Protein AF-A0A6I3D9J2-F1 (afdb_monomer)

Radius of gyration: 18.83 Å; Cα contacts (8 Å, |Δi|>4): 121; chains: 1; bounding box: 49×48×51 Å

Sequence (117 aa):
MKLIALSLASVLLLTGCSSLLGDESDAAACEKLATVVSAENVSIETFLPTEVAAKLRAEVAPIAAGTLATRVDDLATALEGAEVDVAGAGAAASEIGVRCALSGVNFDFSVIGNLIN

Nearest PDB structures (foldseek):
  7ega-assembly1_R  TM=2.884E-01  e=9.415E+00  Homo sapiens

Structure (mmCIF, N/CA/C/O backbone):
data_AF-A0A6I3D9J2-F1
#
_entry.id   AF-A0A6I3D9J2-F1
#
loop_
_atom_site.group_PDB
_atom_site.id
_atom_site.type_symbol
_atom_site.label_atom_id
_atom_site.label_alt_id
_atom_site.label_comp_id
_atom_site.label_asym_id
_atom_site.label_entity_id
_atom_site.label_seq_id
_atom_site.pdbx_PDB_ins_code
_atom_site.Cartn_x
_atom_site.Cartn_y
_atom_site.Cartn_z
_atom_site.occupancy
_atom_site.B_iso_or_equiv
_atom_site.auth_seq_id
_atom_site.auth_comp_id
_atom_site.auth_asym_id
_atom_site.auth_atom_id
_atom_site.pdbx_PDB_model_num
ATOM 1 N N . MET A 1 1 ? 33.915 -39.393 -28.032 1.00 39.47 1 MET A N 1
ATOM 2 C CA . MET A 1 1 ? 33.517 -38.077 -27.486 1.00 39.47 1 MET A CA 1
ATOM 3 C C . MET A 1 1 ? 32.845 -37.304 -28.608 1.00 39.47 1 MET A C 1
ATOM 5 O O . MET A 1 1 ? 33.499 -37.039 -29.606 1.00 39.47 1 MET A O 1
ATOM 9 N N . LYS A 1 2 ? 31.533 -37.068 -28.526 1.00 32.75 2 LYS A N 1
ATOM 10 C CA . LYS A 1 2 ? 30.753 -36.413 -29.586 1.00 32.75 2 LYS A CA 1
ATOM 11 C C . LYS A 1 2 ? 29.810 -35.430 -28.893 1.00 32.75 2 LYS A C 1
ATOM 13 O O . LYS A 1 2 ? 28.817 -35.846 -28.311 1.00 32.75 2 LYS A O 1
ATOM 18 N N . LEU A 1 3 ? 30.215 -34.163 -28.839 1.00 37.06 3 LEU A N 1
ATOM 19 C CA . LEU A 1 3 ? 29.433 -33.080 -28.246 1.00 37.06 3 LEU A CA 1
ATOM 20 C C . LEU A 1 3 ? 28.406 -32.624 -29.283 1.00 37.06 3 LEU A C 1
ATOM 22 O O . LEU A 1 3 ? 28.766 -32.090 -30.329 1.00 37.06 3 LEU A O 1
ATOM 26 N N . ILE A 1 4 ? 27.136 -32.900 -29.006 1.00 50.66 4 ILE A N 1
ATOM 27 C CA . ILE A 1 4 ? 25.999 -32.388 -29.766 1.00 50.66 4 ILE A CA 1
ATOM 28 C C . ILE A 1 4 ? 25.688 -31.016 -29.170 1.00 50.66 4 ILE A C 1
ATOM 30 O O . ILE A 1 4 ? 25.142 -30.920 -28.074 1.00 50.66 4 ILE A O 1
ATOM 34 N N . ALA A 1 5 ? 26.087 -29.957 -29.868 1.00 47.09 5 ALA A N 1
ATOM 35 C CA . ALA A 1 5 ? 25.671 -28.600 -29.551 1.00 47.09 5 ALA A CA 1
ATOM 36 C C . ALA A 1 5 ? 24.228 -28.414 -30.041 1.00 47.09 5 ALA A C 1
ATOM 38 O O . ALA A 1 5 ? 23.990 -28.226 -31.233 1.00 47.09 5 ALA A O 1
ATOM 39 N N . LEU A 1 6 ? 23.257 -28.507 -29.130 1.00 43.09 6 LEU A N 1
ATOM 40 C CA . LEU A 1 6 ? 21.903 -28.022 -29.381 1.00 43.09 6 LEU A CA 1
ATOM 41 C C . LEU A 1 6 ? 21.911 -26.492 -29.272 1.00 43.09 6 LEU A C 1
ATOM 43 O O . LEU A 1 6 ? 21.810 -25.941 -28.180 1.00 43.09 6 LEU A O 1
ATOM 47 N N . SER A 1 7 ? 22.032 -25.802 -30.405 1.00 43.81 7 SER A N 1
ATOM 48 C CA . SER A 1 7 ? 21.720 -24.376 -30.502 1.00 43.81 7 SER A CA 1
ATOM 49 C C . SER A 1 7 ? 20.207 -24.208 -30.663 1.00 43.81 7 SER A C 1
ATOM 51 O O . SER A 1 7 ? 19.682 -24.172 -31.776 1.00 43.81 7 SER A O 1
ATOM 53 N N . LEU A 1 8 ? 19.497 -24.143 -29.541 1.00 50.12 8 LEU A N 1
ATOM 54 C CA . LEU A 1 8 ? 18.105 -23.713 -29.469 1.00 50.12 8 LEU A CA 1
ATOM 55 C C . LEU A 1 8 ? 18.062 -22.418 -28.669 1.00 50.12 8 LEU A C 1
ATOM 57 O O . LEU A 1 8 ? 18.241 -22.451 -27.459 1.00 50.12 8 LEU A O 1
ATOM 61 N N . ALA A 1 9 ? 17.837 -21.304 -29.357 1.00 47.78 9 ALA A N 1
ATOM 62 C CA . ALA A 1 9 ? 16.879 -20.280 -28.945 1.00 47.78 9 ALA A CA 1
ATOM 63 C C . ALA A 1 9 ? 16.965 -19.115 -29.931 1.00 47.78 9 ALA A C 1
ATOM 65 O O . ALA A 1 9 ? 17.734 -18.168 -29.779 1.00 47.78 9 ALA A O 1
ATOM 66 N N . SER A 1 10 ? 16.134 -19.199 -30.962 1.00 47.56 10 SER A N 1
ATOM 67 C CA . SER A 1 10 ? 15.561 -18.016 -31.577 1.00 47.56 10 SER A CA 1
ATOM 68 C C . SER A 1 10 ? 14.797 -17.245 -30.496 1.00 47.56 10 SER A C 1
ATOM 70 O O . SER A 1 10 ? 13.761 -17.713 -30.037 1.00 47.56 10 SER A O 1
ATOM 72 N N . VAL A 1 11 ? 15.290 -16.072 -30.104 1.00 51.47 11 VAL A N 1
ATOM 73 C CA . VAL A 1 11 ? 14.467 -15.030 -29.478 1.00 51.47 11 VAL A CA 1
ATOM 74 C C . VAL A 1 11 ? 14.581 -13.796 -30.363 1.00 51.47 11 VAL A C 1
ATOM 76 O O . VAL A 1 11 ? 15.396 -12.903 -30.160 1.00 51.47 11 VAL A O 1
ATOM 79 N N . LEU A 1 12 ? 13.783 -13.816 -31.431 1.00 50.91 12 LEU A N 1
ATOM 80 C CA . LEU A 1 12 ? 13.185 -12.589 -31.940 1.00 50.91 12 LEU A CA 1
ATOM 81 C C . LEU A 1 12 ? 12.254 -12.032 -30.850 1.00 50.91 12 LEU A C 1
ATOM 83 O O . LEU A 1 12 ? 11.617 -12.826 -30.161 1.00 50.91 12 LEU A O 1
ATOM 87 N N . LEU A 1 13 ? 12.099 -10.698 -30.820 1.00 46.75 13 LEU A N 1
ATOM 88 C CA . LEU A 1 13 ? 11.242 -9.884 -29.929 1.00 46.75 13 LEU A CA 1
ATOM 89 C C . LEU A 1 13 ? 11.966 -9.582 -28.596 1.00 46.75 13 LEU A C 1
ATOM 91 O O . LEU A 1 13 ? 12.281 -10.491 -27.851 1.00 46.75 13 LEU A O 1
ATOM 95 N N . LEU A 1 14 ? 12.317 -8.356 -28.208 1.00 48.97 14 LEU A N 1
ATOM 96 C CA . LEU A 1 14 ? 11.535 -7.123 -28.214 1.00 48.97 14 LEU A CA 1
ATOM 97 C C . LEU A 1 14 ? 12.457 -5.902 -28.436 1.00 48.97 14 LEU A C 1
ATOM 99 O O . LEU A 1 14 ? 13.060 -5.368 -27.506 1.00 48.97 14 LEU A O 1
ATOM 103 N N . THR A 1 15 ? 12.488 -5.363 -29.652 1.00 48.88 15 THR A N 1
ATOM 104 C CA . THR A 1 15 ? 12.708 -3.923 -29.848 1.00 48.88 15 THR A CA 1
ATOM 105 C C . THR A 1 15 ? 11.433 -3.199 -29.416 1.00 48.88 15 THR A C 1
ATOM 107 O O . THR A 1 15 ? 10.560 -2.914 -30.229 1.00 48.88 15 THR A O 1
ATOM 110 N N . GLY A 1 16 ? 11.299 -2.998 -28.107 1.00 43.97 16 GLY A N 1
ATOM 111 C CA . GLY A 1 16 ? 10.187 -2.286 -27.469 1.00 43.97 16 GLY A CA 1
ATOM 112 C C . GLY A 1 16 ? 10.548 -1.747 -26.083 1.00 43.97 16 GLY A C 1
ATOM 113 O O . GLY A 1 16 ? 9.669 -1.424 -25.295 1.00 43.97 16 GLY A O 1
ATOM 114 N N . CYS A 1 17 ? 11.843 -1.655 -25.766 1.00 52.88 17 CYS A N 1
ATOM 115 C CA . CYS A 1 17 ? 12.352 -1.203 -24.472 1.00 52.88 17 CYS A CA 1
ATOM 116 C C . CYS A 1 17 ? 12.344 0.338 -24.381 1.00 52.88 17 CYS A C 1
ATOM 118 O O . CYS A 1 17 ? 13.373 0.981 -24.200 1.00 52.88 17 CYS A O 1
ATOM 120 N N . SER A 1 18 ? 11.185 0.956 -24.604 1.00 40.56 18 SER A N 1
ATOM 121 C CA . SER A 1 18 ? 10.984 2.402 -24.408 1.00 40.56 18 SER A CA 1
ATOM 122 C C . SER A 1 18 ? 9.801 2.708 -23.487 1.00 40.56 18 SER A C 1
ATOM 124 O O . SER A 1 18 ? 9.302 3.827 -23.476 1.00 40.56 18 SER A O 1
ATOM 126 N N . SER A 1 19 ? 9.381 1.733 -22.673 1.00 44.91 19 SER A N 1
ATOM 127 C CA . SER A 1 19 ? 8.363 1.929 -21.625 1.00 44.91 19 SER A CA 1
ATOM 128 C C . SER A 1 19 ? 8.811 1.488 -20.222 1.00 44.91 19 SER A C 1
ATOM 130 O O . SER A 1 19 ? 8.064 1.669 -19.273 1.00 44.91 19 SER A O 1
ATOM 132 N N . LEU A 1 20 ? 10.048 1.000 -20.066 1.00 47.94 20 LEU A N 1
ATOM 133 C CA . LEU A 1 20 ? 10.622 0.483 -18.808 1.00 47.94 20 LEU A CA 1
ATOM 134 C C . LEU A 1 20 ? 11.163 1.568 -17.852 1.00 47.94 20 LEU A C 1
ATOM 136 O O . LEU A 1 20 ? 11.849 1.260 -16.890 1.00 47.94 20 LEU A O 1
ATOM 140 N N . LEU A 1 21 ? 10.862 2.849 -18.088 1.00 45.78 21 LEU A N 1
ATOM 141 C CA . LEU A 1 21 ? 11.171 3.917 -17.121 1.00 45.78 21 LEU A CA 1
ATOM 142 C C . LEU A 1 21 ? 10.166 3.962 -15.952 1.00 45.78 21 LEU A C 1
ATOM 144 O O . LEU A 1 21 ? 10.386 4.701 -14.998 1.00 45.78 21 LEU A O 1
ATOM 148 N N . GLY A 1 22 ? 9.081 3.176 -16.015 1.00 49.69 22 GLY A N 1
ATOM 149 C CA . GLY A 1 22 ? 8.203 2.918 -14.868 1.00 49.69 22 GLY A CA 1
ATOM 150 C C . GLY A 1 22 ? 8.769 1.880 -13.890 1.00 49.69 22 GLY A C 1
ATOM 151 O O . GLY A 1 22 ? 8.520 1.983 -12.697 1.00 49.69 22 GLY A O 1
ATOM 152 N N . ASP A 1 23 ? 9.592 0.938 -14.364 1.00 57.00 23 ASP A N 1
ATOM 153 C CA . ASP A 1 23 ? 10.014 -0.238 -13.589 1.00 57.00 23 ASP A CA 1
ATOM 154 C C . ASP A 1 23 ? 10.960 0.066 -12.421 1.00 57.00 23 ASP A C 1
ATOM 156 O O . ASP A 1 23 ? 10.817 -0.537 -11.362 1.00 57.00 23 ASP A O 1
ATOM 160 N N . GLU A 1 24 ? 11.907 1.001 -12.563 1.00 57.22 24 GLU A N 1
ATOM 161 C CA . GLU A 1 24 ? 12.811 1.340 -11.448 1.00 57.22 24 GLU A CA 1
ATOM 162 C C . GLU A 1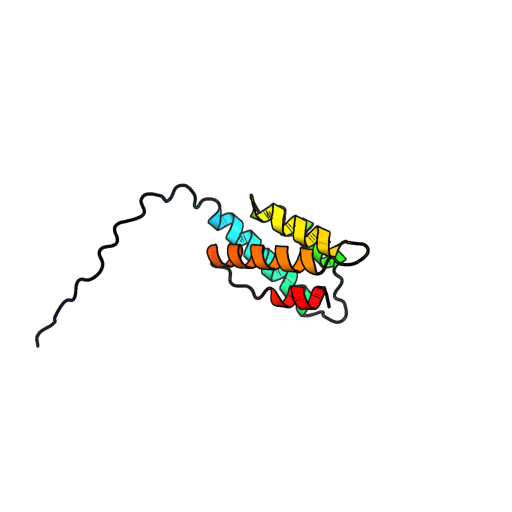 24 ? 12.089 2.121 -10.338 1.00 57.22 24 GLU A C 1
ATOM 164 O O . GLU A 1 24 ? 12.325 1.875 -9.154 1.00 57.22 24 GLU A O 1
ATOM 169 N N . SER A 1 25 ? 11.180 3.037 -10.700 1.00 63.59 25 SER A N 1
ATOM 170 C CA . SER A 1 25 ? 10.394 3.797 -9.713 1.00 63.59 25 SER A CA 1
ATOM 171 C C . SER A 1 25 ? 9.359 2.904 -9.025 1.00 63.59 25 SER A C 1
ATOM 173 O O . SER A 1 25 ? 9.143 3.031 -7.818 1.00 63.59 25 SER A O 1
ATOM 175 N N . ASP A 1 26 ? 8.760 1.970 -9.770 1.00 74.69 26 ASP A N 1
ATOM 176 C CA . ASP A 1 26 ? 7.813 1.000 -9.229 1.00 74.69 26 ASP A CA 1
ATOM 177 C C . ASP A 1 26 ? 8.507 -0.012 -8.310 1.00 74.69 26 ASP A C 1
ATOM 179 O O . ASP A 1 26 ? 7.971 -0.309 -7.245 1.00 74.69 26 ASP A O 1
ATOM 183 N N . ALA A 1 27 ? 9.724 -0.466 -8.634 1.00 82.19 27 ALA A N 1
ATOM 184 C CA . ALA A 1 27 ? 10.505 -1.334 -7.753 1.00 82.19 27 ALA A CA 1
ATOM 185 C C . ALA A 1 27 ? 10.778 -0.668 -6.394 1.00 82.19 27 ALA A C 1
ATOM 187 O O . ALA A 1 27 ? 10.431 -1.236 -5.359 1.00 82.19 27 ALA A O 1
ATOM 188 N N . ALA A 1 28 ? 11.296 0.565 -6.383 1.00 86.88 28 ALA A N 1
ATOM 189 C CA . ALA A 1 28 ? 11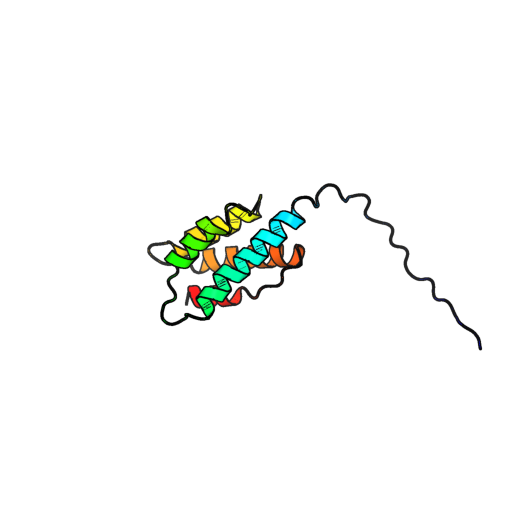.585 1.286 -5.140 1.00 86.88 28 ALA A CA 1
ATOM 190 C C . ALA A 1 28 ? 10.317 1.546 -4.302 1.00 86.88 28 ALA A C 1
ATOM 192 O O . ALA A 1 28 ? 10.317 1.381 -3.077 1.00 86.88 28 ALA A O 1
ATOM 193 N N . ALA A 1 29 ? 9.211 1.919 -4.952 1.00 89.12 29 ALA A N 1
ATOM 194 C CA . ALA A 1 29 ? 7.924 2.098 -4.288 1.00 89.12 29 ALA A CA 1
ATOM 195 C C . ALA A 1 29 ? 7.380 0.779 -3.717 1.00 89.12 29 ALA A C 1
ATOM 197 O O . ALA A 1 29 ? 6.873 0.753 -2.595 1.00 89.12 29 ALA A O 1
ATOM 198 N N . CYS A 1 30 ? 7.532 -0.328 -4.440 1.00 88.38 30 CYS A N 1
ATOM 199 C CA . CYS A 1 30 ? 7.134 -1.658 -3.994 1.00 88.38 30 CYS A CA 1
ATOM 200 C C . CYS A 1 30 ? 7.990 -2.189 -2.837 1.00 88.38 30 CYS A C 1
ATOM 202 O O . CYS A 1 30 ? 7.444 -2.763 -1.894 1.00 88.38 30 CYS A O 1
ATOM 204 N N . GLU A 1 31 ? 9.305 -1.964 -2.844 1.00 88.12 31 GLU A N 1
ATOM 205 C CA . GLU A 1 31 ? 10.182 -2.293 -1.711 1.00 88.12 31 GLU A CA 1
ATOM 206 C C . GLU A 1 31 ? 9.792 -1.497 -0.460 1.00 88.12 31 GLU A C 1
ATOM 208 O O . GLU A 1 31 ? 9.731 -2.028 0.659 1.00 88.12 31 GLU A O 1
ATOM 213 N N . LYS A 1 32 ? 9.471 -0.213 -0.646 1.00 89.88 32 LYS A N 1
ATOM 214 C CA . LYS A 1 32 ? 9.037 0.645 0.452 1.00 89.88 32 LYS A CA 1
ATOM 215 C C . LYS A 1 32 ? 7.677 0.223 0.999 1.00 89.88 32 LYS A C 1
ATOM 217 O O . LYS A 1 32 ? 7.506 0.161 2.215 1.00 89.88 32 LYS A O 1
ATOM 222 N N . LEU A 1 33 ? 6.747 -0.132 0.120 1.00 87.62 33 LEU A N 1
ATOM 223 C CA . LEU A 1 33 ? 5.448 -0.683 0.482 1.00 87.62 33 LEU A CA 1
ATOM 224 C C . LEU A 1 33 ? 5.582 -1.977 1.290 1.00 87.62 33 LEU A C 1
ATOM 226 O O . LEU A 1 33 ? 4.981 -2.092 2.357 1.00 87.62 33 LEU A O 1
ATOM 230 N N . ALA A 1 34 ? 6.414 -2.912 0.830 1.00 83.81 34 ALA A N 1
ATOM 231 C CA . ALA A 1 34 ? 6.699 -4.150 1.549 1.00 83.81 34 ALA A CA 1
ATOM 232 C C . ALA A 1 34 ? 7.263 -3.866 2.949 1.00 83.81 34 ALA A C 1
ATOM 234 O O . ALA A 1 34 ? 6.879 -4.521 3.917 1.00 83.81 34 ALA A O 1
ATOM 235 N N . THR A 1 35 ? 8.122 -2.850 3.078 1.00 85.00 35 THR A N 1
ATOM 236 C CA . THR A 1 35 ? 8.675 -2.417 4.370 1.00 85.00 35 THR A CA 1
ATOM 237 C C . THR A 1 35 ? 7.592 -1.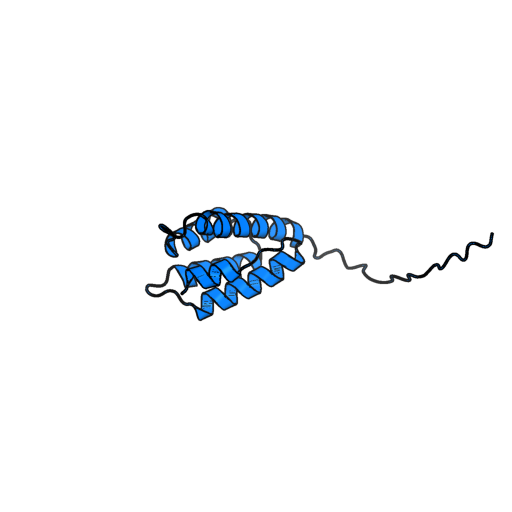872 5.301 1.00 85.00 35 THR A C 1
ATOM 239 O O . THR A 1 35 ? 7.534 -2.291 6.455 1.00 85.00 35 THR A O 1
ATOM 242 N N . VAL A 1 36 ? 6.727 -0.974 4.814 1.00 84.19 36 VAL A N 1
ATOM 243 C CA . VAL A 1 36 ? 5.629 -0.389 5.606 1.00 84.19 36 VAL A CA 1
ATOM 244 C C . VAL A 1 36 ? 4.689 -1.484 6.102 1.00 84.19 36 VAL A C 1
ATOM 246 O O . VAL A 1 36 ? 4.404 -1.546 7.291 1.00 84.19 36 VAL A O 1
ATOM 249 N N . VAL A 1 37 ? 4.266 -2.397 5.226 1.00 78.12 37 VAL A N 1
ATOM 250 C CA . VAL A 1 37 ? 3.326 -3.464 5.602 1.00 78.12 37 VAL A CA 1
ATOM 251 C C . VAL A 1 37 ? 3.987 -4.511 6.515 1.00 78.12 37 VAL A C 1
ATOM 253 O O . VAL A 1 37 ? 3.354 -5.000 7.449 1.00 78.12 37 VAL A O 1
ATOM 256 N N . SER A 1 38 ? 5.269 -4.836 6.306 1.00 75.56 38 SER A N 1
ATOM 257 C CA . SER A 1 38 ? 5.994 -5.812 7.140 1.00 75.56 38 SER A CA 1
ATOM 258 C C . SER A 1 38 ? 6.319 -5.298 8.537 1.00 75.56 38 SER A C 1
ATOM 260 O O . SER A 1 38 ? 6.235 -6.066 9.491 1.00 75.56 38 SER A O 1
ATOM 262 N N . ALA A 1 39 ? 6.727 -4.030 8.665 1.00 69.19 39 ALA A N 1
ATOM 263 C CA . ALA A 1 39 ? 7.080 -3.440 9.955 1.00 69.19 39 ALA A CA 1
ATOM 264 C C . ALA A 1 39 ? 5.885 -3.464 10.912 1.00 69.19 39 ALA A C 1
ATOM 266 O O . ALA A 1 39 ? 6.032 -3.800 12.083 1.00 69.19 39 ALA A O 1
ATOM 267 N N . GLU A 1 40 ? 4.699 -3.191 10.378 1.00 64.44 40 GLU A N 1
ATOM 268 C CA . GLU A 1 40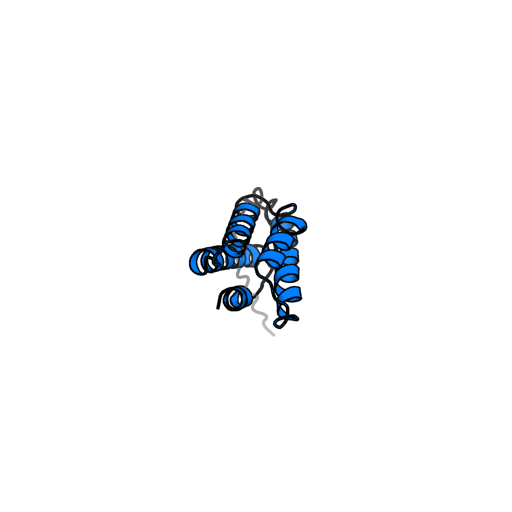 ? 3.462 -3.225 11.145 1.00 64.44 40 GLU A CA 1
ATOM 269 C C . GLU A 1 40 ? 3.069 -4.668 11.490 1.00 64.44 40 GLU A C 1
ATOM 271 O O . GLU A 1 40 ? 2.650 -4.936 12.610 1.00 64.44 40 GLU A O 1
ATOM 276 N N . ASN A 1 41 ? 3.316 -5.643 10.604 1.00 55.88 41 ASN A N 1
ATOM 277 C CA . ASN A 1 41 ? 3.008 -7.060 10.861 1.00 55.88 41 ASN A CA 1
ATOM 278 C C . ASN A 1 41 ? 3.809 -7.682 12.017 1.00 55.88 41 ASN A C 1
ATOM 280 O O . ASN A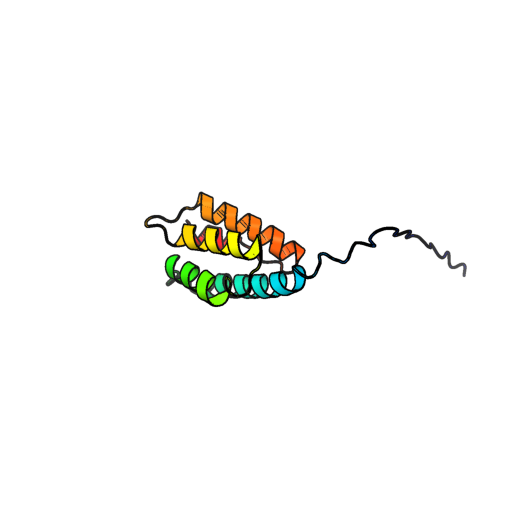 1 41 ? 3.426 -8.715 12.554 1.00 55.88 41 ASN A O 1
ATOM 284 N N . VAL A 1 42 ? 4.933 -7.086 12.413 1.00 52.75 42 VAL A N 1
ATOM 285 C CA . VAL A 1 42 ? 5.680 -7.520 13.607 1.00 52.75 42 VAL A CA 1
ATOM 286 C C . VAL A 1 42 ? 4.998 -7.030 14.895 1.00 52.75 42 VAL A C 1
ATOM 288 O O . VAL A 1 42 ? 5.192 -7.609 15.962 1.00 52.75 42 VAL A O 1
ATOM 291 N N . SER A 1 43 ? 4.142 -6.016 14.787 1.00 54.38 43 SER A N 1
ATOM 292 C CA . SER A 1 43 ? 3.488 -5.302 15.882 1.00 54.38 43 SER A CA 1
ATOM 293 C C . SER A 1 43 ? 1.969 -5.520 15.892 1.00 54.38 43 SER A C 1
ATOM 295 O O . SER A 1 43 ? 1.216 -4.589 16.157 1.00 54.38 43 SER A O 1
ATOM 297 N N . ILE A 1 44 ? 1.510 -6.757 15.649 1.00 50.94 44 ILE A N 1
ATOM 298 C CA . ILE A 1 44 ? 0.080 -7.145 15.583 1.00 50.94 44 ILE A CA 1
ATOM 299 C C . ILE A 1 44 ? -0.733 -6.653 16.803 1.00 50.94 44 ILE A C 1
ATOM 301 O O . ILE A 1 44 ? -1.911 -6.343 16.668 1.00 50.94 44 ILE A O 1
ATOM 305 N N . GLU A 1 45 ? -0.117 -6.508 17.982 1.00 53.88 45 GLU A N 1
ATOM 306 C CA . GLU A 1 45 ? -0.783 -5.990 19.194 1.00 53.88 45 GLU A CA 1
ATOM 307 C C . GLU A 1 45 ? -1.029 -4.465 19.202 1.00 53.88 45 GLU A C 1
ATOM 309 O O . GLU A 1 45 ? -1.851 -3.985 19.979 1.00 53.88 45 GLU A O 1
ATOM 314 N N . THR A 1 46 ? -0.352 -3.692 18.349 1.00 57.03 46 THR A N 1
ATOM 315 C CA . THR A 1 46 ? -0.495 -2.224 18.218 1.00 57.03 46 THR A CA 1
ATOM 316 C C . THR A 1 46 ? -0.856 -1.795 16.798 1.00 57.03 46 THR A C 1
ATOM 318 O O . THR A 1 46 ? -0.724 -0.630 16.446 1.00 57.03 46 THR A O 1
ATOM 321 N N . PHE A 1 47 ? -1.285 -2.741 15.973 1.00 64.81 47 PHE A N 1
ATOM 322 C CA . PHE A 1 47 ? -1.491 -2.536 14.552 1.00 64.81 47 PHE A CA 1
ATOM 323 C C . PHE A 1 47 ? -2.727 -1.648 14.300 1.00 64.81 47 PHE A C 1
ATOM 325 O O . PHE A 1 47 ? -3.857 -2.081 14.531 1.00 64.81 47 PHE A O 1
ATOM 332 N N . LEU A 1 48 ? -2.536 -0.417 13.803 1.00 77.00 48 LEU A N 1
ATOM 333 C CA . LEU A 1 48 ? -3.619 0.529 13.491 1.00 77.00 48 LEU A CA 1
ATOM 334 C C . LEU A 1 48 ? -3.729 0.780 11.971 1.00 77.00 48 LEU A C 1
ATOM 336 O O . LEU A 1 48 ? -2.817 1.365 11.382 1.00 77.00 48 LEU A O 1
ATOM 340 N N . PRO A 1 49 ? -4.855 0.421 11.316 1.00 79.44 49 PRO A N 1
ATOM 341 C CA . PRO A 1 49 ? -5.067 0.643 9.877 1.00 79.44 49 PRO A CA 1
ATOM 342 C C . PRO A 1 49 ? -4.820 2.088 9.419 1.00 79.44 49 PRO A C 1
ATOM 344 O O . PRO A 1 49 ? -4.242 2.325 8.358 1.00 79.44 49 PRO A O 1
ATOM 347 N N . THR A 1 50 ? -5.177 3.062 10.256 1.00 84.25 50 THR A N 1
ATOM 348 C CA . THR A 1 50 ? -4.967 4.493 10.003 1.00 84.25 50 THR A CA 1
ATOM 349 C C . THR A 1 50 ? -3.492 4.902 10.023 1.00 84.25 50 THR A C 1
ATOM 351 O O . THR A 1 50 ? -3.091 5.777 9.257 1.00 84.25 50 THR A O 1
ATOM 354 N N . GLU A 1 51 ? -2.654 4.263 10.842 1.00 84.44 51 GLU A N 1
ATOM 355 C CA . GLU A 1 51 ? -1.205 4.505 10.844 1.00 84.44 51 GLU A CA 1
ATOM 356 C C . GLU A 1 51 ? -0.550 3.929 9.588 1.00 84.44 51 GLU A C 1
ATOM 358 O O . GLU A 1 51 ? 0.314 4.573 8.986 1.00 84.44 51 GLU A O 1
ATOM 363 N N . VAL A 1 52 ? -1.012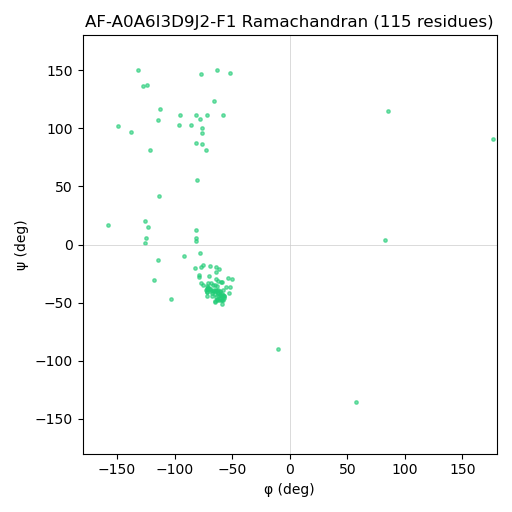 2.759 9.134 1.00 84.56 52 VAL A N 1
ATOM 364 C CA . VAL A 1 52 ? -0.571 2.170 7.862 1.00 84.56 52 VAL A CA 1
ATOM 365 C C . VAL A 1 52 ? -0.934 3.086 6.704 1.00 84.56 52 VAL A C 1
ATOM 367 O O . VAL A 1 52 ? -0.068 3.414 5.898 1.00 84.56 52 VAL A O 1
ATOM 370 N N . ALA A 1 53 ? -2.172 3.574 6.648 1.00 88.38 53 ALA A N 1
ATOM 371 C CA . ALA A 1 53 ? -2.598 4.524 5.627 1.00 88.38 53 ALA A CA 1
ATOM 372 C C . ALA A 1 53 ? -1.756 5.810 5.620 1.00 88.38 53 ALA A C 1
ATOM 374 O O . ALA A 1 53 ? -1.318 6.266 4.558 1.00 88.38 53 ALA A O 1
ATOM 375 N N . ALA A 1 54 ? -1.457 6.358 6.802 1.00 89.00 54 ALA A N 1
ATOM 376 C CA . ALA A 1 54 ? -0.596 7.528 6.932 1.00 89.00 54 ALA A CA 1
ATOM 377 C C . ALA A 1 54 ? 0.817 7.258 6.386 1.00 89.00 54 ALA A C 1
ATOM 379 O O . ALA A 1 54 ? 1.350 8.074 5.631 1.00 89.00 54 ALA A O 1
ATOM 380 N N . LYS A 1 55 ? 1.409 6.097 6.697 1.00 88.88 55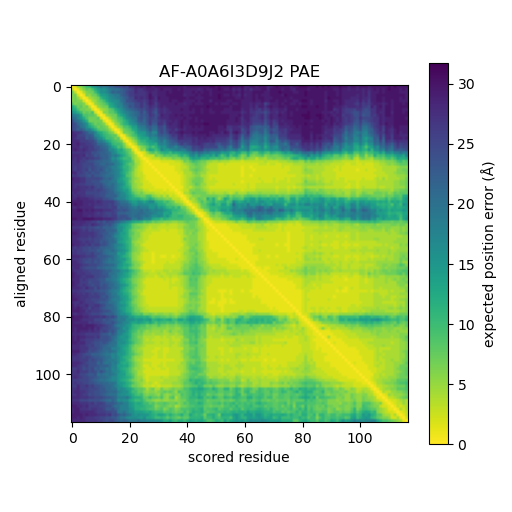 LYS A N 1
ATOM 381 C CA . LYS A 1 55 ? 2.724 5.687 6.174 1.00 88.88 55 LYS A CA 1
ATOM 382 C C . LYS A 1 55 ? 2.705 5.433 4.671 1.00 88.88 55 LYS A C 1
ATOM 384 O O . LYS A 1 55 ? 3.627 5.854 3.978 1.00 88.88 55 LYS A O 1
ATOM 389 N N . LEU A 1 56 ? 1.650 4.820 4.136 1.00 89.25 56 LEU A N 1
ATOM 390 C CA . LEU A 1 56 ? 1.483 4.640 2.691 1.00 89.25 56 LEU A CA 1
ATOM 391 C C . LEU A 1 56 ? 1.528 5.988 1.961 1.00 89.25 56 LEU A C 1
ATOM 393 O O . LEU A 1 56 ? 2.253 6.130 0.974 1.00 89.25 56 LEU A O 1
ATOM 397 N N . ARG A 1 57 ? 0.837 7.010 2.478 1.00 90.75 57 ARG A N 1
ATOM 398 C CA . ARG A 1 57 ? 0.853 8.350 1.870 1.00 90.75 57 ARG A CA 1
ATOM 399 C C . ARG A 1 57 ? 2.138 9.130 2.114 1.00 90.75 57 ARG A C 1
ATOM 401 O O . ARG A 1 57 ? 2.556 9.883 1.240 1.00 90.75 57 ARG A O 1
ATOM 408 N N . ALA A 1 58 ? 2.762 8.971 3.276 1.00 90.00 58 ALA A N 1
ATOM 409 C CA . ALA A 1 58 ? 3.988 9.691 3.605 1.00 90.00 58 ALA A CA 1
ATOM 410 C C . ALA A 1 58 ? 5.227 9.096 2.923 1.00 90.00 58 ALA A C 1
ATOM 412 O O . ALA A 1 58 ? 6.157 9.830 2.596 1.00 90.00 58 ALA A O 1
ATOM 413 N N . GLU A 1 59 ? 5.255 7.778 2.722 1.00 90.50 59 GLU A N 1
ATOM 414 C CA . GLU A 1 59 ? 6.479 7.060 2.368 1.00 90.50 59 GLU A CA 1
ATOM 415 C C . GLU A 1 59 ? 6.425 6.370 1.002 1.00 90.50 59 GLU A C 1
ATOM 417 O O . GLU A 1 59 ? 7.465 6.250 0.358 1.00 90.50 59 GLU A O 1
ATOM 422 N N . VAL A 1 60 ? 5.249 5.924 0.545 1.00 89.50 60 VAL A N 1
ATOM 423 C CA . VAL A 1 60 ? 5.104 5.170 -0.715 1.00 89.50 60 VAL A CA 1
ATOM 424 C C . VAL A 1 60 ? 4.547 6.055 -1.829 1.00 89.50 60 VAL A C 1
ATOM 426 O O . VAL A 1 60 ? 5.106 6.095 -2.923 1.00 89.50 60 VAL A O 1
ATOM 429 N N . ALA A 1 61 ? 3.484 6.818 -1.560 1.00 88.75 61 ALA A N 1
ATOM 430 C CA . ALA A 1 61 ? 2.859 7.694 -2.554 1.00 88.75 61 ALA A CA 1
ATOM 431 C C . ALA A 1 61 ? 3.815 8.718 -3.212 1.00 88.75 61 ALA A C 1
ATOM 433 O O . ALA A 1 61 ? 3.678 8.930 -4.415 1.00 88.75 61 ALA A O 1
ATOM 434 N N . PRO A 1 62 ? 4.807 9.318 -2.516 1.00 89.88 62 PRO A N 1
ATOM 435 C CA . PRO A 1 62 ? 5.718 10.288 -3.133 1.00 89.88 62 PRO A CA 1
ATOM 436 C C . PRO A 1 62 ? 6.694 9.688 -4.153 1.00 89.88 62 PRO A C 1
ATOM 438 O O . PRO A 1 62 ? 7.288 10.432 -4.930 1.00 89.88 62 PRO A O 1
ATOM 441 N N . ILE A 1 63 ? 6.897 8.368 -4.116 1.00 87.81 63 ILE A N 1
ATOM 442 C CA . ILE A 1 63 ? 7.854 7.645 -4.971 1.00 87.81 63 ILE A CA 1
ATOM 443 C C . ILE A 1 63 ? 7.170 6.687 -5.957 1.00 87.81 63 ILE A C 1
ATOM 445 O O . ILE A 1 63 ? 7.800 6.224 -6.906 1.00 87.81 63 ILE A O 1
ATOM 449 N N . ALA A 1 64 ? 5.882 6.407 -5.755 1.00 86.88 64 ALA A N 1
ATOM 450 C CA . ALA A 1 64 ? 5.046 5.654 -6.678 1.00 86.88 64 ALA A CA 1
ATOM 451 C C . ALA A 1 64 ? 4.611 6.521 -7.873 1.00 86.88 64 ALA A C 1
ATOM 453 O O . ALA A 1 64 ? 4.340 7.713 -7.724 1.00 86.88 64 ALA A O 1
ATOM 454 N N . ALA A 1 65 ? 4.467 5.920 -9.057 1.00 83.12 65 ALA A N 1
ATOM 455 C CA . ALA A 1 65 ? 4.056 6.632 -10.268 1.00 83.12 65 ALA A CA 1
ATOM 456 C C . ALA A 1 65 ? 2.930 5.913 -11.023 1.00 83.12 65 ALA A C 1
ATOM 458 O O . ALA A 1 65 ? 2.810 4.693 -10.995 1.00 83.12 65 ALA A O 1
ATOM 459 N N . GLY A 1 66 ? 2.084 6.671 -11.725 1.00 85.38 66 GLY A N 1
ATOM 460 C CA . GLY A 1 66 ? 0.992 6.107 -12.524 1.00 85.38 66 GLY A CA 1
ATOM 461 C C . GLY A 1 66 ? 0.037 5.239 -11.695 1.00 85.38 66 GLY A C 1
ATOM 462 O O . GLY A 1 66 ? -0.348 5.608 -10.584 1.00 85.38 66 GLY A O 1
ATOM 463 N N . THR A 1 67 ? -0.330 4.070 -12.226 1.00 85.12 67 THR A N 1
ATOM 464 C CA . THR A 1 67 ? -1.248 3.123 -11.569 1.00 85.12 67 THR A CA 1
ATOM 465 C C . THR A 1 67 ? -0.717 2.666 -10.202 1.00 85.12 67 THR A C 1
ATOM 467 O O . THR A 1 67 ? -1.517 2.452 -9.290 1.00 85.12 67 THR A O 1
ATOM 470 N N . LEU A 1 68 ? 0.622 2.579 -10.054 1.00 85.62 68 LEU A N 1
ATOM 471 C CA . LEU A 1 68 ? 1.395 2.843 -8.826 1.00 85.62 68 LEU A CA 1
ATOM 472 C C . LEU A 1 68 ? 0.668 3.492 -7.653 1.00 85.62 68 LEU A C 1
ATOM 474 O O . LEU A 1 68 ? 0.088 2.854 -6.774 1.00 85.62 68 LEU A O 1
ATOM 478 N N . ALA A 1 69 ? 0.738 4.817 -7.728 1.00 88.06 69 ALA A N 1
ATOM 479 C CA . ALA A 1 69 ? 0.269 5.776 -6.764 1.00 88.06 69 ALA A CA 1
ATOM 480 C C . ALA A 1 69 ? -1.243 5.696 -6.590 1.00 88.06 69 ALA A C 1
ATOM 482 O O . ALA A 1 69 ? -1.703 5.729 -5.456 1.00 88.06 69 ALA A O 1
ATOM 483 N N . THR A 1 70 ? -2.007 5.513 -7.676 1.00 89.88 70 THR A N 1
ATOM 484 C CA . THR A 1 70 ? -3.470 5.389 -7.583 1.00 89.88 70 THR A CA 1
ATOM 485 C C . THR A 1 70 ? -3.870 4.227 -6.683 1.00 89.88 70 THR A C 1
ATOM 487 O O . THR A 1 70 ? -4.662 4.416 -5.773 1.00 89.88 70 THR A O 1
ATOM 490 N N . ARG A 1 71 ? -3.275 3.040 -6.862 1.00 89.69 71 ARG A N 1
ATOM 491 C CA . ARG A 1 71 ? -3.633 1.885 -6.023 1.00 89.69 71 ARG A CA 1
ATOM 492 C C . ARG A 1 71 ? -3.144 2.007 -4.586 1.00 89.69 71 ARG A C 1
ATOM 494 O O . ARG A 1 71 ? -3.816 1.526 -3.683 1.00 89.69 71 ARG A O 1
ATOM 501 N N . VAL A 1 72 ? -1.994 2.643 -4.366 1.00 89.31 72 VAL A N 1
ATOM 502 C CA . VAL A 1 72 ? -1.502 2.933 -3.010 1.00 89.31 72 VAL A CA 1
ATOM 503 C C . VAL A 1 72 ? -2.447 3.897 -2.285 1.00 89.31 72 VAL A C 1
ATOM 505 O O . VAL A 1 72 ? -2.713 3.702 -1.102 1.00 89.31 72 VAL A O 1
ATOM 508 N N . ASP A 1 73 ? -2.990 4.893 -2.986 1.00 90.31 73 ASP A N 1
ATOM 509 C CA . ASP A 1 73 ? -3.972 5.826 -2.429 1.00 90.31 73 ASP A CA 1
ATOM 510 C C . ASP A 1 73 ? -5.352 5.178 -2.220 1.00 90.31 73 ASP A C 1
ATOM 512 O O . ASP A 1 73 ? -5.968 5.395 -1.176 1.00 90.31 73 ASP A O 1
ATOM 516 N N . ASP A 1 74 ? -5.797 4.314 -3.143 1.00 89.81 74 ASP A N 1
ATOM 517 C CA . ASP A 1 74 ? -7.008 3.494 -2.981 1.00 89.81 74 ASP A CA 1
ATOM 518 C C . ASP A 1 74 ? -6.901 2.629 -1.712 1.00 89.81 74 ASP A C 1
ATOM 520 O O . ASP A 1 74 ? -7.819 2.592 -0.891 1.00 89.81 74 ASP A O 1
ATOM 524 N N . LEU A 1 75 ? -5.747 1.980 -1.513 1.00 87.56 75 LEU A N 1
ATOM 525 C CA . LEU A 1 75 ? -5.465 1.180 -0.324 1.00 87.56 75 LEU A CA 1
ATOM 526 C C . LEU A 1 75 ? -5.460 2.040 0.948 1.00 87.56 75 LEU A C 1
ATOM 528 O O . LEU A 1 75 ? -6.103 1.673 1.927 1.00 87.56 75 LEU A O 1
ATOM 532 N N . ALA A 1 76 ? -4.772 3.185 0.949 1.00 89.75 76 ALA A N 1
ATOM 533 C CA . ALA A 1 76 ? -4.744 4.080 2.106 1.00 89.75 76 ALA A CA 1
ATOM 534 C C . ALA A 1 76 ? -6.150 4.593 2.466 1.00 89.75 76 ALA A C 1
ATOM 536 O O . ALA A 1 76 ? -6.521 4.619 3.636 1.00 89.75 76 ALA A O 1
ATOM 537 N N . THR A 1 77 ? -6.958 4.930 1.461 1.00 90.25 77 THR A N 1
ATOM 538 C CA . THR A 1 77 ? -8.342 5.384 1.641 1.00 90.25 77 THR A CA 1
ATOM 539 C C . THR A 1 77 ? -9.224 4.288 2.234 1.00 90.25 77 THR A C 1
ATOM 541 O O . THR A 1 77 ? -9.994 4.555 3.156 1.00 90.25 77 THR A O 1
ATOM 544 N N . ALA A 1 78 ? -9.085 3.047 1.760 1.00 86.75 78 ALA A N 1
ATOM 545 C CA . ALA A 1 78 ? -9.830 1.910 2.293 1.00 86.75 78 ALA A CA 1
ATOM 546 C C . ALA A 1 78 ? -9.501 1.628 3.772 1.00 86.75 78 ALA A C 1
ATOM 548 O O . ALA A 1 78 ? -10.375 1.196 4.523 1.00 86.75 78 ALA A O 1
ATOM 549 N N . LEU A 1 79 ? -8.265 1.909 4.198 1.00 83.25 79 LEU A N 1
ATOM 550 C CA . LEU A 1 79 ? -7.791 1.724 5.574 1.00 83.25 79 LEU A CA 1
ATOM 551 C C . LEU A 1 79 ? -8.152 2.883 6.527 1.00 83.25 79 LEU A C 1
ATOM 553 O O . LEU A 1 79 ? -8.150 2.691 7.741 1.00 83.25 79 LEU A O 1
ATOM 557 N N . GLU A 1 80 ? -8.462 4.074 6.007 1.00 84.69 80 GLU A N 1
ATOM 558 C CA . GLU A 1 80 ? -8.845 5.262 6.796 1.00 84.69 80 GLU A CA 1
ATOM 559 C C . GLU A 1 80 ? -10.342 5.426 7.028 1.00 84.69 80 GLU A C 1
ATOM 561 O O . GLU A 1 80 ? -10.753 6.308 7.790 1.00 84.69 80 GLU A O 1
ATOM 566 N N . GLY A 1 81 ? -11.162 4.627 6.347 1.00 72.38 81 GLY A N 1
ATOM 567 C CA . GLY A 1 81 ? -12.606 4.666 6.517 1.00 72.38 81 GLY A CA 1
ATOM 568 C C . GLY A 1 81 ? -13.009 4.548 7.990 1.00 72.38 81 GLY A C 1
ATOM 569 O O . GLY A 1 81 ? -12.356 3.868 8.781 1.00 72.38 81 GLY A O 1
ATOM 570 N N . ALA A 1 82 ? -14.122 5.196 8.361 1.00 63.16 82 ALA A N 1
ATOM 571 C CA . ALA A 1 82 ? -14.732 5.027 9.688 1.00 63.16 82 ALA A CA 1
ATOM 572 C C . ALA A 1 82 ? -15.004 3.543 10.006 1.00 63.16 82 ALA A C 1
ATOM 574 O O . ALA A 1 82 ? -14.968 3.131 11.163 1.00 63.16 82 ALA A O 1
ATOM 575 N N . GLU A 1 83 ? -15.230 2.764 8.949 1.00 73.75 83 GLU A N 1
ATOM 576 C CA . GLU A 1 83 ? -15.113 1.317 8.900 1.00 73.75 83 GLU A CA 1
ATOM 577 C C . GLU A 1 83 ? -14.139 0.991 7.762 1.00 73.75 83 GLU A C 1
ATOM 579 O O . GLU A 1 83 ? -14.198 1.619 6.700 1.00 73.75 83 GLU A O 1
ATOM 584 N N . VAL A 1 84 ? -13.234 0.040 7.985 1.00 74.50 84 VAL A N 1
ATOM 585 C CA . VAL A 1 84 ? -12.265 -0.372 6.966 1.00 74.50 84 VAL A CA 1
ATOM 586 C C . VAL A 1 84 ? -13.010 -1.034 5.804 1.00 74.50 84 VAL A C 1
ATOM 588 O O . VAL A 1 84 ? -13.729 -2.016 6.003 1.00 74.50 84 VAL A O 1
ATOM 591 N N . ASP A 1 85 ? -12.834 -0.520 4.583 1.00 81.69 85 ASP A N 1
ATOM 592 C CA . ASP A 1 85 ? -13.395 -1.137 3.377 1.00 81.69 85 ASP A CA 1
ATOM 593 C C . ASP A 1 85 ? -12.559 -2.362 2.993 1.00 81.69 85 ASP A C 1
ATOM 595 O O . ASP A 1 85 ? -11.629 -2.297 2.189 1.00 81.69 85 ASP A O 1
ATOM 599 N N . VAL A 1 86 ? -12.904 -3.499 3.594 1.00 78.56 86 VAL A N 1
ATOM 600 C CA . VAL A 1 86 ? -12.245 -4.797 3.400 1.00 78.56 86 VAL A CA 1
ATOM 601 C C . VAL A 1 86 ? -12.160 -5.176 1.914 1.00 78.56 86 VAL A C 1
ATOM 603 O O . VAL A 1 86 ? -11.135 -5.674 1.442 1.00 78.56 86 VAL A O 1
ATOM 606 N N . ALA A 1 87 ? -13.231 -4.933 1.154 1.00 80.12 87 ALA A N 1
ATOM 607 C CA . ALA A 1 87 ? -13.297 -5.299 -0.257 1.00 80.12 87 ALA A CA 1
ATOM 608 C C . ALA A 1 87 ? -12.401 -4.388 -1.109 1.00 80.12 87 ALA A C 1
ATOM 610 O O . ALA A 1 87 ? -11.650 -4.886 -1.953 1.00 80.12 87 ALA A O 1
ATOM 611 N N . GLY A 1 88 ? -12.437 -3.078 -0.853 1.00 80.94 88 GLY A N 1
ATOM 612 C CA . GLY A 1 88 ? -11.569 -2.096 -1.503 1.00 80.94 88 GLY A CA 1
ATOM 613 C C . GLY A 1 88 ? -10.089 -2.318 -1.188 1.00 80.94 88 GLY A C 1
ATOM 614 O O . GLY A 1 88 ? -9.266 -2.381 -2.104 1.00 80.94 88 GLY A O 1
ATOM 615 N N . ALA A 1 89 ? -9.751 -2.534 0.086 1.00 81.25 89 ALA A N 1
ATOM 616 C CA . ALA A 1 89 ? -8.386 -2.800 0.535 1.00 81.25 89 ALA A CA 1
ATOM 617 C C . ALA A 1 89 ? -7.822 -4.086 -0.090 1.00 81.25 89 ALA A C 1
ATOM 619 O O . ALA A 1 89 ? -6.697 -4.087 -0.591 1.00 81.25 89 ALA A O 1
ATOM 620 N N . GLY A 1 90 ? -8.610 -5.167 -0.126 1.00 81.62 90 GLY A N 1
ATOM 621 C CA . GLY A 1 90 ? -8.200 -6.434 -0.739 1.00 81.62 90 GLY A CA 1
ATOM 622 C C . GLY A 1 90 ? -7.995 -6.343 -2.257 1.00 81.62 90 GLY A C 1
ATOM 623 O O . GLY A 1 90 ? -7.033 -6.911 -2.789 1.00 81.62 90 GLY A O 1
ATOM 624 N N . ALA A 1 91 ? -8.861 -5.602 -2.957 1.00 84.81 91 ALA A N 1
ATOM 625 C CA . ALA A 1 91 ? -8.725 -5.361 -4.393 1.00 84.81 91 ALA A CA 1
ATOM 626 C C . ALA A 1 91 ? -7.462 -4.543 -4.707 1.00 84.81 91 ALA A C 1
ATOM 628 O O . ALA A 1 91 ? -6.639 -4.972 -5.520 1.00 84.81 91 ALA A O 1
ATOM 629 N N . ALA A 1 92 ? -7.258 -3.427 -4.000 1.00 85.94 92 ALA A N 1
ATOM 630 C CA . ALA A 1 92 ? -6.078 -2.585 -4.165 1.00 85.94 92 ALA A CA 1
ATOM 631 C C . ALA A 1 92 ? -4.787 -3.360 -3.856 1.00 85.94 92 ALA A C 1
ATOM 633 O O . ALA A 1 92 ? -3.853 -3.339 -4.657 1.00 85.94 92 ALA A O 1
ATOM 634 N N . ALA A 1 93 ? -4.752 -4.116 -2.755 1.00 84.38 93 ALA A N 1
ATOM 635 C CA . ALA A 1 93 ? -3.608 -4.942 -2.373 1.00 84.38 93 ALA A CA 1
ATOM 636 C C . ALA A 1 93 ? -3.247 -5.986 -3.442 1.00 84.38 93 ALA A C 1
ATOM 638 O O . ALA A 1 93 ? -2.073 -6.145 -3.777 1.00 84.38 93 ALA A O 1
ATOM 639 N N . SER A 1 94 ? -4.244 -6.658 -4.028 1.00 83.69 94 SER A N 1
ATOM 640 C CA . SER A 1 94 ? -4.015 -7.632 -5.105 1.00 83.69 94 SER A CA 1
ATOM 641 C C . SER A 1 94 ? -3.425 -6.979 -6.354 1.00 83.69 94 SER A C 1
ATOM 643 O O . SER A 1 94 ? -2.462 -7.487 -6.929 1.00 83.69 94 SER A O 1
ATOM 645 N N . GLU A 1 95 ? -3.971 -5.838 -6.776 1.00 85.69 95 GLU A N 1
ATOM 646 C CA . GLU A 1 95 ? -3.478 -5.117 -7.953 1.00 85.69 95 GLU A CA 1
ATOM 647 C C . GLU A 1 95 ? -2.071 -4.547 -7.745 1.00 85.69 95 GLU A C 1
ATOM 649 O O . GLU A 1 95 ? -1.267 -4.528 -8.683 1.00 85.69 95 GLU A O 1
ATOM 654 N N . ILE A 1 96 ? -1.751 -4.108 -6.525 1.00 86.25 96 ILE A N 1
ATOM 655 C CA . ILE A 1 96 ? -0.392 -3.697 -6.176 1.00 86.25 96 ILE A CA 1
ATOM 656 C C . ILE A 1 96 ? 0.549 -4.905 -6.190 1.00 86.25 96 ILE A C 1
ATOM 658 O O . ILE A 1 96 ? 1.617 -4.817 -6.789 1.00 86.25 96 ILE A O 1
ATOM 662 N N . GLY A 1 97 ? 0.143 -6.044 -5.622 1.00 82.44 97 GLY A N 1
ATOM 663 C CA . GLY A 1 97 ? 0.944 -7.268 -5.614 1.00 82.44 97 GLY A CA 1
ATOM 664 C C . GLY A 1 97 ? 1.326 -7.755 -7.005 1.00 82.44 97 GLY A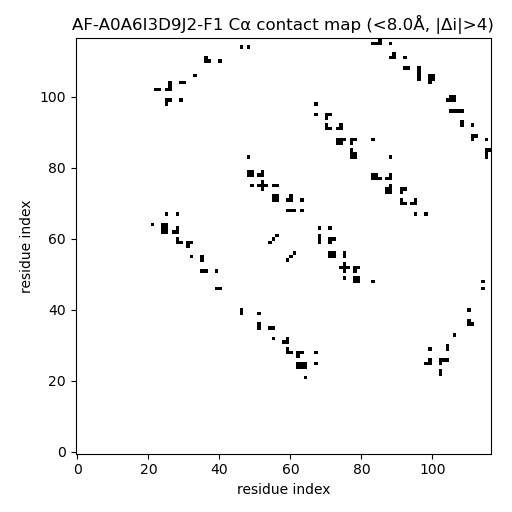 C 1
ATOM 665 O O . GLY A 1 97 ? 2.494 -8.052 -7.253 1.00 82.44 97 GLY A O 1
ATOM 666 N N . VAL A 1 98 ? 0.379 -7.744 -7.947 1.00 83.44 98 VAL A N 1
ATOM 667 C CA . VAL A 1 98 ? 0.663 -8.071 -9.353 1.00 83.44 98 VAL A CA 1
ATOM 668 C C . VAL A 1 98 ? 1.705 -7.118 -9.935 1.00 83.44 98 VAL A C 1
ATOM 670 O O . VAL A 1 98 ? 2.635 -7.562 -10.603 1.00 83.44 98 VAL A O 1
ATOM 673 N N . ARG A 1 99 ? 1.582 -5.814 -9.676 1.00 83.75 99 ARG A N 1
ATOM 674 C CA . ARG A 1 99 ? 2.492 -4.819 -10.248 1.00 83.75 99 ARG A CA 1
ATOM 675 C C . ARG A 1 99 ? 3.888 -4.880 -9.633 1.00 83.75 99 ARG A C 1
ATOM 677 O O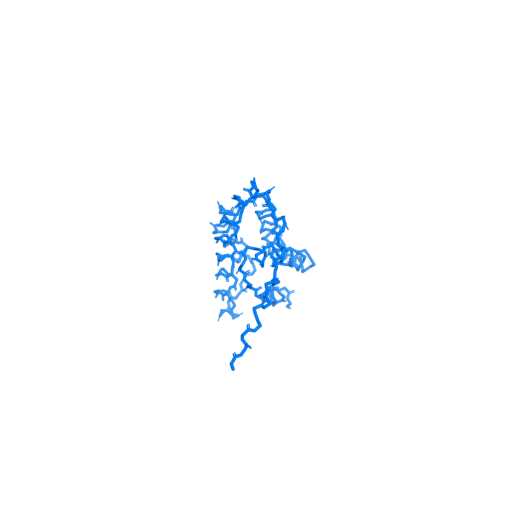 . ARG A 1 99 ? 4.864 -4.860 -10.370 1.00 83.75 99 ARG A O 1
ATOM 684 N N . CYS A 1 100 ? 3.984 -5.063 -8.322 1.00 84.12 100 CYS A N 1
ATOM 685 C CA . CYS A 1 100 ? 5.260 -5.264 -7.647 1.00 84.12 100 CYS A CA 1
ATOM 686 C C . CYS A 1 100 ? 5.971 -6.532 -8.127 1.00 84.12 100 CYS A C 1
ATOM 688 O O . CYS A 1 100 ? 7.177 -6.496 -8.369 1.00 84.12 100 CYS A O 1
ATOM 690 N N . ALA A 1 101 ? 5.229 -7.618 -8.367 1.00 82.50 101 ALA A N 1
ATOM 691 C CA . ALA A 1 101 ? 5.794 -8.840 -8.930 1.00 82.50 101 ALA A CA 1
ATOM 692 C C . ALA A 1 101 ? 6.361 -8.628 -10.346 1.00 82.50 101 ALA A C 1
ATOM 694 O O . ALA A 1 101 ? 7.398 -9.206 -10.674 1.00 82.50 101 ALA A O 1
ATOM 695 N N . LEU A 1 102 ? 5.725 -7.783 -11.170 1.00 81.88 102 LEU A N 1
ATOM 696 C CA . LEU A 1 102 ? 6.244 -7.410 -12.494 1.00 81.88 102 LEU A CA 1
ATOM 697 C C . LEU A 1 102 ? 7.557 -6.619 -12.399 1.00 81.88 102 LEU A C 1
ATOM 699 O O . LEU A 1 102 ? 8.449 -6.854 -13.209 1.00 81.88 102 LEU A O 1
ATOM 703 N N . SER A 1 103 ? 7.710 -5.779 -11.373 1.00 79.00 103 SER A N 1
ATOM 704 C CA . SER A 1 103 ? 8.952 -5.050 -11.066 1.00 79.00 103 SER A CA 1
ATOM 705 C C . SER A 1 103 ? 9.994 -5.888 -10.303 1.00 79.00 103 SER A C 1
ATOM 707 O O . SER A 1 103 ? 11.021 -5.365 -9.877 1.00 79.00 103 SER A O 1
ATOM 709 N N . GLY A 1 104 ? 9.753 -7.190 -10.100 1.00 78.56 104 GLY A N 1
ATOM 710 C CA . GLY A 1 104 ? 10.676 -8.109 -9.420 1.00 78.56 104 GLY A CA 1
ATOM 711 C C . GLY A 1 104 ? 10.608 -8.096 -7.887 1.00 78.56 104 GLY A C 1
ATOM 712 O O . GLY A 1 104 ? 11.366 -8.821 -7.241 1.00 78.56 104 GLY A O 1
ATOM 713 N N . VAL A 1 105 ? 9.687 -7.332 -7.295 1.00 78.62 105 VAL A N 1
ATOM 714 C CA . VAL A 1 105 ? 9.456 -7.272 -5.846 1.00 78.62 105 VAL A CA 1
ATOM 715 C C . VAL A 1 105 ? 8.306 -8.203 -5.486 1.00 78.62 105 VAL A C 1
ATOM 717 O O . VAL A 1 105 ? 7.134 -7.891 -5.692 1.00 78.62 105 VAL A O 1
ATOM 720 N N . ASN A 1 106 ? 8.634 -9.367 -4.931 1.00 71.56 106 ASN A N 1
ATOM 721 C CA . ASN A 1 106 ? 7.626 -10.335 -4.517 1.00 71.56 106 ASN A CA 1
ATOM 722 C C . ASN A 1 106 ? 7.313 -10.148 -3.027 1.00 71.56 106 ASN A C 1
ATOM 724 O O . ASN A 1 106 ? 8.162 -10.412 -2.175 1.00 71.56 106 ASN A O 1
ATOM 728 N N . PHE A 1 107 ? 6.107 -9.676 -2.722 1.00 71.19 107 PHE A N 1
ATOM 729 C CA . PHE A 1 107 ? 5.639 -9.459 -1.358 1.00 71.19 107 PHE A CA 1
ATOM 730 C C . PHE A 1 107 ? 4.298 -10.160 -1.149 1.00 71.19 107 PHE A C 1
ATOM 732 O O . PHE A 1 107 ? 3.416 -10.098 -2.006 1.00 71.19 107 PHE A O 1
ATOM 739 N N . ASP A 1 108 ? 4.149 -10.836 -0.012 1.00 69.75 108 ASP A N 1
ATOM 740 C CA . ASP A 1 108 ? 2.892 -11.474 0.356 1.00 69.75 108 ASP A CA 1
ATOM 741 C C . ASP A 1 108 ? 1.932 -10.408 0.880 1.00 69.75 108 ASP A C 1
ATOM 743 O O . ASP A 1 108 ? 2.121 -9.885 1.968 1.00 69.75 108 ASP A O 1
ATOM 747 N N . PHE A 1 109 ? 0.901 -10.071 0.109 1.00 66.81 109 PHE A N 1
ATOM 748 C CA . PHE A 1 109 ? -0.122 -9.109 0.528 1.00 66.81 109 PHE A CA 1
ATOM 749 C C . PHE A 1 109 ? -1.195 -9.727 1.435 1.00 66.81 109 PHE A C 1
ATOM 751 O O . PHE A 1 109 ? -2.115 -9.020 1.846 1.00 66.81 109 PHE A O 1
ATOM 758 N N . SER A 1 110 ? -1.082 -11.009 1.805 1.00 65.31 110 SER A N 1
ATOM 759 C CA . SER A 1 110 ? -2.022 -11.659 2.734 1.00 65.31 110 SER A CA 1
ATOM 760 C C . SER A 1 110 ? -2.014 -10.990 4.112 1.00 65.31 110 SER A C 1
ATOM 762 O O . SER A 1 110 ? -3.011 -11.036 4.826 1.00 65.31 110 SER A O 1
ATOM 764 N N . VAL A 1 111 ? -0.942 -10.267 4.447 1.00 63.69 111 VAL A N 1
ATOM 765 C CA . VAL A 1 111 ? -0.874 -9.381 5.619 1.00 63.69 111 VAL A CA 1
ATOM 766 C C . VAL A 1 111 ? -1.920 -8.272 5.598 1.00 63.69 111 VAL A C 1
ATOM 768 O O . VAL A 1 111 ? -2.426 -7.899 6.650 1.00 63.69 111 VAL A O 1
ATOM 771 N N . ILE A 1 112 ? -2.301 -7.779 4.415 1.00 65.19 112 ILE A N 1
ATOM 772 C CA . ILE A 1 112 ? -3.422 -6.842 4.281 1.00 65.19 112 ILE A CA 1
ATOM 773 C C . ILE A 1 112 ? -4.758 -7.535 4.552 1.00 65.19 112 ILE A C 1
ATOM 775 O O . ILE A 1 112 ? -5.673 -6.914 5.068 1.00 65.19 112 ILE A O 1
ATOM 779 N N . GLY A 1 113 ? -4.858 -8.844 4.326 1.00 62.09 113 GLY A N 1
ATOM 780 C CA . GLY A 1 113 ? -5.996 -9.637 4.795 1.00 62.09 113 GLY A CA 1
ATOM 781 C C . GLY A 1 113 ? -6.110 -9.701 6.324 1.00 62.09 113 GLY A C 1
ATOM 782 O O . GLY A 1 113 ? -7.225 -9.784 6.835 1.00 62.09 113 GLY A O 1
ATOM 783 N N . ASN A 1 114 ? -4.985 -9.617 7.047 1.00 63.38 114 ASN A N 1
ATOM 784 C CA . ASN A 1 114 ? -4.961 -9.530 8.515 1.00 63.38 114 ASN A CA 1
ATOM 785 C C . ASN A 1 114 ? -5.278 -8.114 9.027 1.00 63.38 114 ASN A C 1
ATOM 787 O O . ASN A 1 114 ? -5.767 -7.974 10.137 1.00 63.38 114 ASN A O 1
ATOM 791 N N . LEU A 1 115 ? -5.012 -7.072 8.229 1.00 59.03 115 LEU A N 1
ATOM 792 C CA . LEU A 1 115 ? -5.343 -5.669 8.530 1.00 59.03 115 LEU A CA 1
ATOM 793 C C . LEU A 1 115 ? -6.858 -5.408 8.634 1.00 59.03 115 LEU A C 1
ATOM 795 O O . LEU A 1 115 ? -7.269 -4.401 9.207 1.00 59.03 115 LEU A O 1
ATOM 799 N N . ILE A 1 116 ? -7.664 -6.258 7.995 1.00 62.44 116 ILE A N 1
ATOM 800 C CA . ILE A 1 116 ? -9.076 -6.001 7.679 1.00 62.44 116 ILE A CA 1
ATOM 801 C C . ILE A 1 116 ? -10.037 -7.083 8.218 1.00 62.44 116 ILE A C 1
ATOM 803 O O . ILE A 1 116 ? -11.225 -7.038 7.901 1.00 62.44 116 ILE A O 1
ATOM 807 N N . ASN A 1 117 ? -9.535 -8.051 8.999 1.00 55.69 117 ASN A N 1
ATOM 808 C CA . ASN A 1 117 ? -10.304 -9.089 9.715 1.00 55.69 117 ASN A CA 1
ATOM 809 C C . ASN A 1 117 ? -10.203 -8.885 11.227 1.00 55.69 117 ASN A C 1
ATOM 811 O O . ASN A 1 117 ? -11.207 -9.168 11.917 1.00 55.69 117 ASN A O 1
#

Secondary structure (DSSP, 8-state):
-----------------SSTTTHHHHHHHHHHHHHHHHHHHTTGGG--HHHHHHHIIIIITTT--THHHHHHHHHHHHHHSSS--HHHHHHHHHHHHHHHHHTT----THHHHHHT-

Mean predicted aligned error: 11.55 Å

Foldseek 3Di:
DDDDDPPDDDDDDDPPPPPCPQLVLLLVLLVQLLVLLVVLVVVLVPRQLQVSLVSLVVPRLVSADDVRNVLSNQLSVQSPPPARVLVSNVVSLVVSQVSNVVSVRHHDSCSSVSSRD

pLDDT: mean 72.43, std 16.41, range [32.75, 90.75]

Solvent-accessible surface area (backbone atoms only — not comparable to full-atom values): 6729 Å² total; per-residue (Å²): 141,82,87,79,82,79,88,80,76,91,73,80,83,76,99,66,87,82,66,64,81,54,41,64,41,40,28,56,21,36,54,44,44,48,48,58,58,49,61,42,65,76,37,68,94,73,62,48,48,50,59,52,22,51,47,39,58,71,64,21,42,82,49,27,55,72,72,51,26,54,34,49,49,47,27,23,51,18,32,56,38,100,61,61,37,46,68,53,29,53,52,24,40,50,57,46,42,56,52,20,43,74,42,70,41,82,60,81,56,64,62,57,57,65,69,61,110